Protein AF-A0A947FFE1-F1 (afdb_monomer)

Nearest PDB structures (foldseek):
  8z0g-assembly1_A  TM=6.236E-01  e=7.345E-01  Escherichia coli O157:H7
  5nhs-assembly2_B  TM=6.204E-01  e=1.479E+00  Xanthomonas albilineans GPE PC73
  4u2q-assembly1_C  TM=4.404E-01  e=2.777E+00  Rattus norvegicus
  4u1x-assembly1_B  TM=4.550E-01  e=5.214E+00  Rattus norvegicus
  4u1x-assembly1_A  TM=4.660E-01  e=9.127E+00  Rattus norvegicus

Solvent-accessible surface area (backbone atoms only — not comparable to full-atom values): 4309 Å² total; per-residue (Å²): 124,94,56,62,74,67,39,60,54,44,43,77,41,80,45,79,48,73,44,37,53,23,59,88,48,64,65,66,58,59,54,50,48,49,51,58,36,47,77,68,58,22,47,64,50,77,46,80,72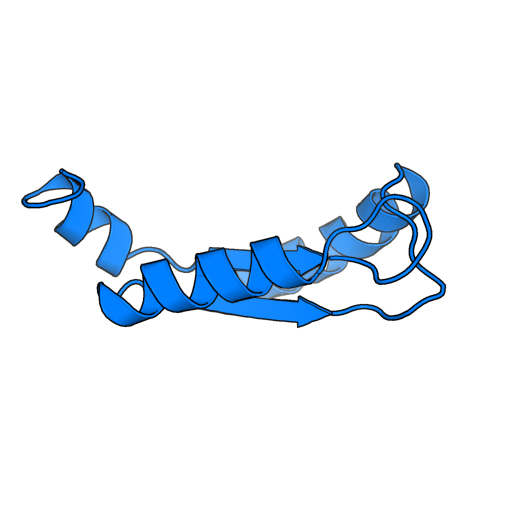,38,60,91,24,37,73,45,68,74,42,51,66,64,49,50,59,60,52,49,54,71,74,73,108

Radius of gyration: 13.88 Å; Cα contacts (8 Å, |Δi|>4): 87; chains: 1; bounding box: 31×18×37 Å

Structure (mmCIF, N/CA/C/O backbone):
data_AF-A0A947FFE1-F1
#
_entry.id   AF-A0A947FFE1-F1
#
loop_
_atom_site.group_PDB
_atom_site.id
_atom_site.type_symbol
_atom_site.label_atom_id
_atom_site.label_alt_id
_atom_site.label_comp_id
_atom_site.label_asym_id
_atom_site.label_entity_id
_atom_site.label_seq_id
_atom_site.pdbx_PDB_ins_code
_atom_site.Cartn_x
_atom_site.Cartn_y
_atom_site.Cartn_z
_atom_site.occupancy
_atom_site.B_iso_or_equiv
_atom_site.auth_seq_id
_atom_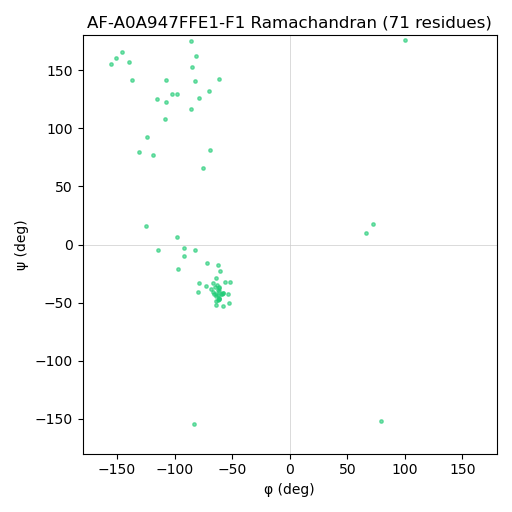site.auth_comp_id
_atom_site.auth_asym_id
_atom_site.auth_atom_id
_atom_site.pdbx_PDB_model_num
ATOM 1 N N . GLY A 1 1 ? 1.946 -0.571 24.291 1.00 61.31 1 GLY A N 1
ATOM 2 C CA . GLY A 1 1 ? 2.398 -0.582 22.890 1.00 61.31 1 GLY A CA 1
ATOM 3 C C . GLY A 1 1 ? 1.324 0.074 22.052 1.00 61.31 1 GLY A C 1
ATOM 4 O O . GLY A 1 1 ? 0.617 0.920 22.586 1.00 61.31 1 GLY A O 1
ATOM 5 N N . LEU A 1 2 ? 1.179 -0.308 20.779 1.00 68.31 2 LEU A N 1
ATOM 6 C CA . LEU A 1 2 ? -0.050 -0.059 20.008 1.00 68.31 2 LEU A CA 1
ATOM 7 C C . LEU A 1 2 ? -1.168 -0.941 20.584 1.00 68.31 2 LEU A C 1
ATOM 9 O O . LEU A 1 2 ? -1.412 -2.040 20.081 1.00 68.31 2 LEU A O 1
ATOM 13 N N . ASP A 1 3 ? -1.765 -0.470 21.677 1.00 82.62 3 ASP A N 1
ATOM 14 C CA . ASP A 1 3 ? -2.860 -1.089 22.424 1.00 82.62 3 ASP A CA 1
ATOM 15 C C . ASP A 1 3 ? -3.842 0.020 22.858 1.00 82.62 3 ASP A C 1
ATOM 17 O O . ASP A 1 3 ? -3.459 1.190 22.956 1.00 82.62 3 ASP A O 1
ATOM 21 N N . GLY A 1 4 ? -5.103 -0.332 23.127 1.00 90.31 4 GLY A N 1
ATOM 22 C CA . GLY A 1 4 ? -6.123 0.615 23.598 1.00 90.31 4 GLY A CA 1
ATOM 23 C C . GLY A 1 4 ? -6.743 1.481 22.487 1.00 90.31 4 GLY A C 1
ATOM 24 O O . GLY A 1 4 ? -6.778 1.048 21.334 1.00 90.31 4 GLY A O 1
ATOM 25 N N . PRO A 1 5 ? -7.215 2.708 22.790 1.00 95.00 5 PRO A N 1
ATOM 26 C CA . PRO A 1 5 ? -8.068 3.491 21.884 1.00 95.00 5 PRO A CA 1
ATOM 27 C C . PRO A 1 5 ? -7.478 3.744 20.491 1.00 95.00 5 PRO A C 1
ATOM 29 O O . PRO A 1 5 ? -8.196 3.804 19.498 1.00 95.00 5 PRO A O 1
ATOM 32 N N . MET A 1 6 ? -6.153 3.876 20.386 1.00 94.06 6 MET A N 1
ATOM 33 C CA . MET A 1 6 ? -5.497 4.060 19.090 1.00 94.06 6 MET A CA 1
ATOM 34 C C . MET A 1 6 ? -5.592 2.803 18.216 1.00 94.06 6 MET A C 1
ATOM 36 O O . MET A 1 6 ? -5.781 2.916 17.008 1.00 94.06 6 MET A O 1
ATOM 40 N N . LEU A 1 7 ? -5.478 1.613 18.814 1.00 95.88 7 LEU A N 1
ATOM 41 C CA . LEU A 1 7 ? -5.628 0.360 18.082 1.00 95.88 7 LEU A CA 1
ATOM 42 C C . LEU A 1 7 ? -7.069 0.184 17.592 1.00 95.88 7 LEU A C 1
ATOM 44 O O . LEU A 1 7 ? -7.261 -0.198 16.443 1.00 95.88 7 LEU A O 1
ATOM 48 N N . GLU A 1 8 ? -8.058 0.533 18.415 1.00 96.31 8 GLU A N 1
ATOM 49 C CA . GLU A 1 8 ? -9.474 0.507 18.020 1.00 96.31 8 GLU A CA 1
ATOM 50 C C . GLU A 1 8 ? -9.724 1.398 16.798 1.00 96.31 8 GLU A C 1
ATOM 52 O O . GLU A 1 8 ? -10.387 0.982 15.851 1.00 96.31 8 GLU A O 1
ATOM 57 N N . VAL A 1 9 ? -9.120 2.593 16.753 1.00 96.31 9 VAL A N 1
ATOM 58 C CA . VAL A 1 9 ? -9.191 3.452 15.562 1.00 96.31 9 VAL A CA 1
ATOM 59 C C . VAL A 1 9 ? -8.559 2.763 14.356 1.00 96.31 9 VAL A C 1
ATOM 61 O O . VAL A 1 9 ? -9.171 2.748 13.291 1.00 96.31 9 VAL A O 1
ATOM 64 N N . LEU A 1 10 ? -7.365 2.182 14.494 1.00 96.75 10 LEU A N 1
ATOM 65 C CA . LEU A 1 10 ? -6.686 1.509 13.382 1.00 96.75 10 LEU A CA 1
ATOM 66 C C . LEU A 1 10 ? -7.485 0.318 12.844 1.00 96.75 10 LEU A C 1
ATOM 68 O O . LEU A 1 10 ? -7.530 0.138 11.635 1.00 96.75 10 LEU A O 1
ATOM 72 N N . GLN A 1 11 ? -8.176 -0.435 13.700 1.00 97.56 11 GLN A N 1
ATOM 73 C CA . GLN A 1 11 ? -9.041 -1.550 13.290 1.00 97.56 11 GLN A CA 1
ATOM 74 C C . GLN A 1 11 ? -10.222 -1.108 12.404 1.00 97.56 11 GLN A C 1
ATOM 76 O O . GLN A 1 11 ? -10.788 -1.928 11.688 1.00 97.56 11 GLN A O 1
ATOM 81 N N . THR A 1 12 ? -10.563 0.187 12.399 1.00 97.69 12 THR A N 1
ATOM 82 C CA . THR A 1 12 ? -11.568 0.775 11.490 1.00 97.69 12 THR A CA 1
ATOM 83 C C . THR A 1 12 ? -10.979 1.326 10.186 1.00 97.69 12 THR A C 1
ATOM 85 O O . THR A 1 12 ? -11.719 1.827 9.339 1.00 97.69 12 THR A O 1
ATOM 88 N N . ARG A 1 13 ? -9.652 1.286 10.011 1.00 96.75 13 ARG A N 1
ATOM 89 C CA . ARG A 1 13 ? -8.952 1.802 8.826 1.00 96.75 13 ARG A CA 1
ATOM 90 C C . ARG A 1 13 ? -8.439 0.659 7.971 1.00 96.75 13 ARG A C 1
ATOM 92 O O . ARG A 1 13 ? -7.928 -0.324 8.490 1.00 96.75 13 ARG A O 1
ATOM 99 N N . PHE A 1 14 ? -8.524 0.836 6.659 1.00 97.19 14 PHE A N 1
ATOM 100 C CA . PHE A 1 14 ? -7.979 -0.101 5.690 1.00 97.19 14 PHE A CA 1
ATOM 101 C C . PHE A 1 14 ? -6.604 0.364 5.206 1.00 97.19 14 PHE A C 1
ATOM 103 O O . PHE A 1 14 ? -6.446 1.521 4.816 1.00 97.19 14 PHE A O 1
ATOM 110 N N . PHE A 1 15 ? -5.616 -0.530 5.241 1.00 97.50 15 PHE A N 1
ATOM 111 C CA . PHE A 1 15 ? -4.252 -0.263 4.778 1.00 97.50 15 PHE A CA 1
ATOM 112 C C . PHE A 1 15 ? -3.982 -0.998 3.463 1.00 97.50 15 PHE A C 1
ATOM 114 O O . PHE A 1 15 ? -4.054 -2.223 3.415 1.00 97.50 15 PHE A O 1
ATOM 121 N N . VAL A 1 16 ? -3.610 -0.266 2.414 1.00 97.81 16 VAL A N 1
ATOM 122 C CA . VAL A 1 16 ? -3.103 -0.851 1.163 1.00 97.81 16 VAL A CA 1
ATOM 123 C C . VAL A 1 16 ? -1.587 -0.704 1.140 1.00 97.81 16 VAL A C 1
ATOM 125 O O . VAL A 1 16 ? -1.065 0.385 1.378 1.00 97.81 16 VAL A O 1
ATOM 128 N N . LEU A 1 17 ? -0.884 -1.805 0.879 1.00 98.00 17 LEU A N 1
ATOM 129 C CA . LEU A 1 17 ? 0.577 -1.894 0.862 1.00 98.00 17 LEU A CA 1
ATOM 130 C C . LEU A 1 17 ? 1.055 -2.316 -0.538 1.00 98.00 17 LEU A C 1
ATOM 132 O O . LEU A 1 17 ? 1.378 -3.491 -0.749 1.00 98.00 17 LEU A O 1
ATOM 136 N N . PRO A 1 18 ? 1.071 -1.389 -1.512 1.00 97.56 18 PRO A N 1
ATOM 137 C CA . PRO A 1 18 ? 1.586 -1.671 -2.840 1.00 97.56 18 PRO A CA 1
ATOM 138 C C . PRO A 1 18 ? 3.109 -1.542 -2.874 1.00 97.56 18 PRO A C 1
ATOM 140 O O . PRO A 1 18 ? 3.672 -0.642 -2.249 1.00 97.56 18 PRO A O 1
ATOM 143 N N . PHE A 1 19 ? 3.785 -2.430 -3.600 1.00 97.31 19 PHE A N 1
ATOM 144 C CA . PHE A 1 19 ? 5.239 -2.360 -3.766 1.00 97.31 19 PHE A CA 1
ATOM 145 C C . PHE A 1 19 ? 5.700 -3.050 -5.060 1.00 97.31 19 PHE A C 1
ATOM 147 O O . PHE A 1 19 ? 5.013 -3.927 -5.597 1.00 97.31 19 PHE A O 1
ATOM 154 N N . GLY A 1 20 ? 6.862 -2.647 -5.577 1.00 97.56 20 GLY A N 1
ATOM 155 C CA . GLY A 1 20 ? 7.506 -3.292 -6.720 1.00 97.56 20 GLY A CA 1
ATOM 156 C C . GLY A 1 20 ? 8.374 -4.489 -6.313 1.00 97.56 20 GLY A C 1
ATOM 157 O O . GLY A 1 20 ? 8.566 -4.778 -5.140 1.00 97.56 20 GLY A O 1
ATOM 158 N N . GLN A 1 21 ? 8.939 -5.225 -7.264 1.00 97.38 21 GLN A N 1
ATOM 159 C CA . GLN A 1 21 ? 9.921 -6.290 -6.978 1.00 97.38 21 GLN A CA 1
ATOM 160 C C . GLN A 1 21 ? 11.236 -6.092 -7.742 1.00 97.38 21 GLN A C 1
ATOM 162 O O . GLN A 1 21 ? 12.008 -7.042 -7.902 1.00 97.38 21 GLN A O 1
ATOM 167 N N . GLY A 1 22 ? 11.450 -4.883 -8.259 1.00 96.75 22 GLY A N 1
ATOM 168 C CA . GLY A 1 22 ? 12.652 -4.463 -8.956 1.00 96.75 22 GLY A CA 1
ATOM 169 C C . GLY A 1 22 ? 13.761 -4.021 -8.004 1.00 96.75 22 GLY A C 1
ATOM 170 O O . GLY A 1 22 ? 13.869 -4.455 -6.855 1.00 96.75 22 GLY A O 1
ATOM 171 N N . ARG A 1 23 ? 14.640 -3.156 -8.499 1.00 97.75 23 ARG A N 1
ATOM 172 C CA . ARG 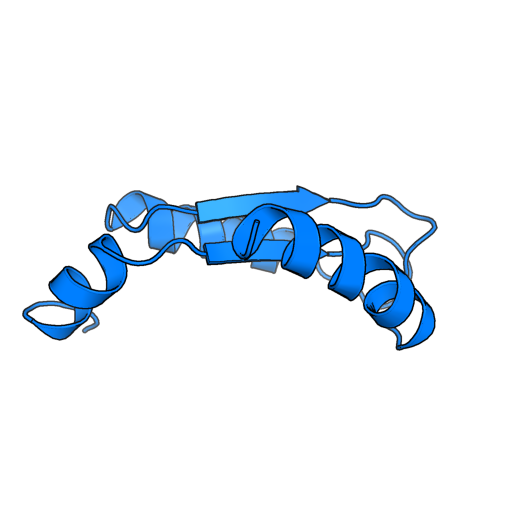A 1 23 ? 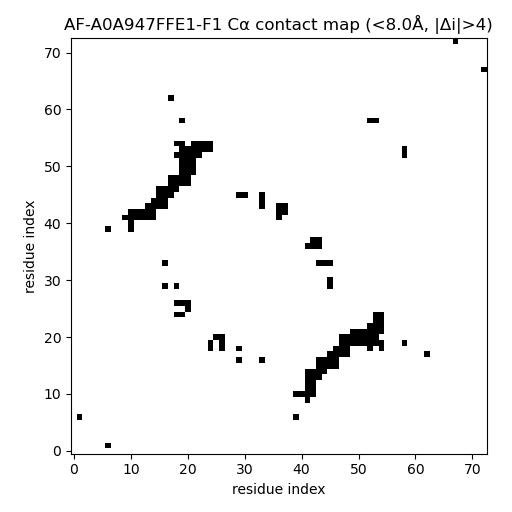15.785 -2.629 -7.759 1.00 97.75 23 ARG A CA 1
ATOM 173 C C . ARG A 1 23 ? 15.329 -1.852 -6.529 1.00 97.75 23 ARG A C 1
ATOM 175 O O . ARG A 1 23 ? 14.362 -1.094 -6.572 1.00 97.75 23 ARG A O 1
ATOM 182 N N . TRP A 1 24 ? 16.112 -2.008 -5.464 1.00 96.88 24 TRP A N 1
ATOM 183 C CA . TRP A 1 24 ? 15.986 -1.267 -4.203 1.00 96.88 24 TRP A CA 1
ATOM 184 C C . TRP A 1 24 ? 14.714 -1.554 -3.398 1.00 96.88 24 TRP A C 1
ATOM 186 O O . TRP A 1 24 ? 14.476 -0.897 -2.391 1.00 96.88 24 TRP A O 1
ATOM 196 N N . GLU A 1 25 ? 13.943 -2.566 -3.792 1.00 97.38 25 GLU A N 1
ATOM 197 C CA . GLU A 1 25 ? 12.799 -3.043 -3.025 1.00 97.38 25 GLU A CA 1
ATOM 198 C C . GLU A 1 25 ? 13.212 -4.049 -1.947 1.00 97.38 25 GLU A C 1
ATOM 200 O O . GLU A 1 25 ? 14.183 -4.799 -2.092 1.00 97.38 25 GLU A O 1
ATOM 205 N N . ASN A 1 26 ? 12.420 -4.108 -0.876 1.00 97.00 26 ASN A N 1
ATOM 206 C CA . ASN A 1 26 ? 12.510 -5.164 0.130 1.00 97.00 26 ASN A CA 1
ATOM 207 C C . ASN A 1 26 ? 11.118 -5.757 0.424 1.00 97.00 26 ASN A C 1
ATOM 209 O O . ASN A 1 26 ? 10.495 -5.411 1.433 1.00 97.00 26 ASN A O 1
ATOM 213 N N . PRO A 1 27 ? 10.619 -6.663 -0.443 1.00 96.12 27 PRO A N 1
ATOM 214 C CA . PRO A 1 27 ? 9.271 -7.226 -0.347 1.00 96.12 27 PRO A CA 1
ATOM 215 C C . PRO A 1 27 ? 8.900 -7.812 1.017 1.00 96.12 27 PRO A C 1
ATOM 217 O O . PRO A 1 27 ? 7.731 -7.770 1.402 1.00 96.12 27 PRO A O 1
ATOM 220 N N . SER A 1 28 ? 9.866 -8.372 1.755 1.00 97.69 28 SER A N 1
ATOM 221 C CA . SER A 1 28 ? 9.581 -9.013 3.042 1.00 97.69 28 SER A CA 1
ATOM 222 C C . SER A 1 28 ? 9.055 -8.033 4.085 1.00 97.69 28 SER A C 1
ATOM 224 O O . SER A 1 28 ? 8.275 -8.440 4.940 1.00 97.69 28 SER A O 1
ATOM 226 N N . GLU A 1 29 ? 9.427 -6.752 4.017 1.00 97.75 29 GLU A N 1
ATOM 227 C CA . GLU A 1 29 ? 8.977 -5.764 5.003 1.00 97.75 29 GLU A CA 1
ATOM 228 C C . GLU A 1 29 ? 7.496 -5.405 4.825 1.00 97.75 29 GLU A C 1
ATOM 230 O O . GLU A 1 29 ? 6.783 -5.263 5.819 1.00 97.75 29 GLU A O 1
ATOM 235 N N . SER A 1 30 ? 6.996 -5.349 3.584 1.00 97.69 30 SER A N 1
ATOM 236 C CA . SER A 1 30 ? 5.567 -5.143 3.300 1.00 97.69 30 SER A CA 1
ATOM 237 C C . SER A 1 30 ? 4.718 -6.306 3.815 1.00 97.69 30 SER A C 1
ATOM 239 O O . SER A 1 30 ? 3.706 -6.090 4.483 1.00 97.69 30 SER A O 1
ATOM 241 N N . TRP A 1 31 ? 5.161 -7.545 3.581 1.00 98.19 31 TRP A N 1
ATOM 242 C CA . TRP A 1 31 ? 4.489 -8.738 4.108 1.00 98.19 31 TRP A CA 1
ATOM 243 C C . TRP A 1 31 ? 4.547 -8.806 5.634 1.00 98.19 31 TRP A C 1
ATOM 245 O O . TRP A 1 31 ? 3.529 -9.047 6.278 1.00 98.19 31 TRP A O 1
ATOM 255 N N . ARG A 1 32 ? 5.700 -8.499 6.236 1.00 98.44 32 ARG A N 1
ATOM 256 C CA . ARG A 1 32 ? 5.845 -8.445 7.694 1.00 98.44 32 ARG A CA 1
ATOM 257 C C . ARG A 1 32 ? 4.932 -7.389 8.322 1.00 9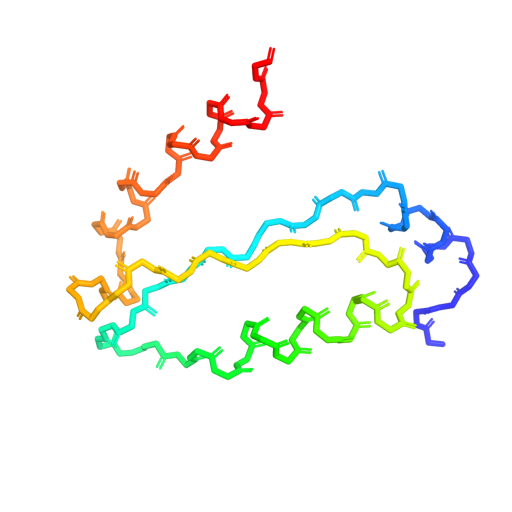8.44 32 ARG A C 1
ATOM 259 O O . ARG A 1 32 ? 4.348 -7.635 9.375 1.00 98.44 32 ARG A O 1
ATOM 266 N N . MET A 1 33 ? 4.787 -6.222 7.694 1.00 97.69 33 MET A N 1
ATOM 267 C CA . MET A 1 33 ? 3.836 -5.200 8.139 1.00 97.69 33 MET A CA 1
ATOM 268 C C . MET A 1 33 ? 2.397 -5.732 8.085 1.00 97.69 33 MET A C 1
ATOM 270 O O . MET A 1 33 ? 1.664 -5.606 9.066 1.00 97.69 33 MET A O 1
ATOM 274 N N . ALA A 1 34 ? 2.009 -6.366 6.978 1.00 98.31 34 ALA A N 1
ATOM 275 C CA . ALA A 1 34 ? 0.684 -6.958 6.809 1.00 98.31 34 ALA A CA 1
ATOM 276 C C . ALA A 1 34 ? 0.366 -8.019 7.873 1.00 98.31 34 ALA A C 1
ATOM 278 O O . ALA A 1 34 ? -0.724 -8.011 8.447 1.00 98.31 34 ALA A O 1
ATOM 279 N N . GLU A 1 35 ? 1.334 -8.880 8.199 1.00 98.31 35 GLU A N 1
ATOM 280 C CA . GLU A 1 35 ? 1.218 -9.874 9.270 1.00 98.31 35 GLU A CA 1
ATOM 281 C C . GLU A 1 35 ? 0.999 -9.216 10.639 1.00 98.31 35 GLU A C 1
ATOM 283 O O . GLU A 1 35 ? 0.102 -9.619 11.381 1.00 98.31 35 GLU A O 1
ATOM 288 N N . VAL A 1 36 ? 1.769 -8.172 10.971 1.00 97.12 36 VAL A N 1
ATOM 289 C CA . VAL A 1 36 ? 1.629 -7.443 12.244 1.00 97.12 36 VAL A CA 1
ATOM 290 C C . VAL A 1 36 ? 0.273 -6.740 12.346 1.00 97.12 36 VAL A C 1
ATOM 292 O O . VAL A 1 36 ? -0.364 -6.788 13.402 1.00 97.12 36 VAL A O 1
ATOM 295 N N . LEU A 1 37 ? -0.183 -6.099 11.266 1.00 97.25 37 LEU A N 1
ATOM 296 C CA . LEU A 1 37 ? -1.496 -5.452 11.199 1.00 97.25 37 LEU A CA 1
ATOM 297 C C . LEU A 1 37 ? -2.623 -6.484 11.327 1.00 97.25 37 LEU A C 1
ATOM 299 O O . LEU A 1 37 ? -3.514 -6.328 12.165 1.00 97.25 37 LEU A O 1
ATOM 303 N N . GLY A 1 38 ? -2.542 -7.576 10.564 1.00 97.50 38 GLY A N 1
ATOM 304 C CA . GLY A 1 38 ? -3.524 -8.658 10.569 1.00 97.50 38 GLY A CA 1
ATOM 305 C C . GLY A 1 38 ? -3.631 -9.352 11.927 1.00 97.50 38 GLY A C 1
ATOM 306 O O . GLY A 1 38 ? -4.735 -9.541 12.432 1.00 97.50 38 GLY A O 1
ATOM 307 N N . ALA A 1 39 ? -2.501 -9.631 12.585 1.00 97.44 39 ALA A N 1
ATOM 308 C CA . ALA A 1 39 ? -2.471 -10.199 13.937 1.00 97.44 39 ALA A CA 1
ATOM 309 C C . ALA A 1 39 ? -3.150 -9.299 14.987 1.00 97.44 39 ALA A C 1
ATOM 311 O O . ALA A 1 39 ? -3.581 -9.778 16.035 1.00 97.44 39 ALA A O 1
ATOM 312 N N . LYS A 1 40 ? -3.261 -7.995 14.708 1.00 96.81 40 LYS A N 1
ATOM 313 C CA . LYS A 1 40 ? -3.954 -7.008 15.545 1.00 96.81 40 LYS A CA 1
ATOM 314 C C . LYS A 1 40 ? -5.382 -6.700 15.073 1.00 96.81 40 LYS A C 1
ATOM 316 O O . LYS A 1 40 ? -6.023 -5.815 15.638 1.00 96.81 40 LYS A O 1
ATOM 321 N N . GLY A 1 41 ? -5.895 -7.413 14.070 1.00 97.19 41 GLY A N 1
ATOM 322 C CA . GLY A 1 41 ? -7.234 -7.203 13.515 1.00 97.19 41 GLY A CA 1
ATOM 323 C C . GLY A 1 41 ? -7.375 -5.929 12.677 1.00 97.19 41 GLY A C 1
ATOM 324 O O . GLY A 1 41 ? -8.493 -5.477 12.459 1.00 97.19 41 GLY A O 1
ATOM 325 N N . VAL A 1 42 ? -6.266 -5.329 12.230 1.00 98.06 42 VAL A N 1
ATOM 326 C CA . VAL A 1 42 ? -6.286 -4.160 11.342 1.00 98.06 42 VAL A CA 1
ATOM 327 C C . VAL A 1 42 ? -6.386 -4.643 9.891 1.00 98.06 42 VAL A C 1
ATOM 329 O O . VAL A 1 42 ? -5.473 -5.336 9.422 1.00 98.06 42 VAL A O 1
ATOM 332 N N . PRO A 1 43 ? -7.472 -4.313 9.168 1.00 98.25 43 PRO A N 1
ATOM 333 C CA . PRO A 1 43 ? -7.689 -4.835 7.829 1.00 98.25 43 PRO A CA 1
ATOM 334 C C . PRO A 1 43 ? -6.686 -4.217 6.849 1.00 98.25 43 PRO A C 1
ATOM 336 O O . PRO A 1 43 ? -6.452 -3.007 6.835 1.00 98.25 43 PRO A O 1
ATOM 339 N N . ASN A 1 44 ? -6.061 -5.066 6.038 1.00 98.50 44 ASN A N 1
ATOM 340 C CA . ASN A 1 44 ? -5.029 -4.645 5.103 1.00 98.50 44 ASN A CA 1
ATOM 341 C C . ASN A 1 44 ? -4.972 -5.545 3.862 1.00 98.50 44 ASN A C 1
ATOM 343 O O . ASN A 1 44 ? -5.479 -6.669 3.879 1.00 98.50 44 ASN A O 1
ATOM 347 N N . ARG A 1 45 ? -4.359 -5.031 2.793 1.00 98.06 45 ARG A N 1
ATOM 348 C CA . ARG A 1 45 ? -4.099 -5.733 1.531 1.00 98.06 45 ARG A CA 1
ATOM 349 C C . ARG A 1 45 ? -2.682 -5.425 1.057 1.00 98.06 45 ARG A C 1
ATOM 351 O O . ARG A 1 45 ? -2.214 -4.296 1.185 1.00 98.06 45 ARG A O 1
ATOM 358 N N . VAL A 1 46 ? -2.021 -6.433 0.501 1.00 98.44 46 VAL A N 1
ATOM 359 C CA . VAL A 1 46 ? -0.670 -6.339 -0.053 1.00 98.44 46 VAL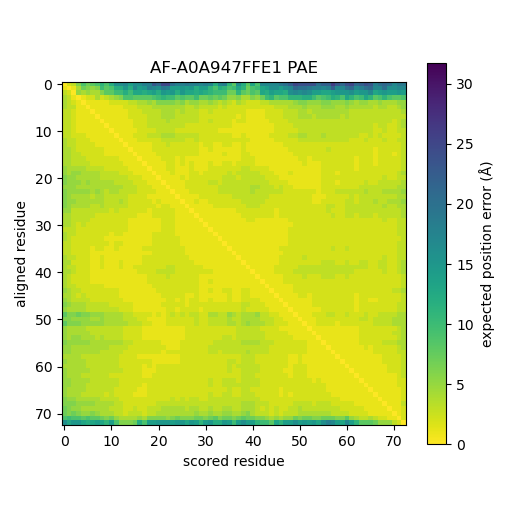 A CA 1
ATOM 360 C C . VAL A 1 46 ? -0.735 -6.586 -1.553 1.00 98.44 46 VAL A C 1
ATOM 362 O O . VAL A 1 46 ? -1.204 -7.644 -1.966 1.00 98.44 46 VAL A O 1
ATOM 365 N N . ASP A 1 47 ? -0.217 -5.644 -2.341 1.00 98.06 47 ASP A N 1
ATOM 366 C CA . ASP A 1 47 ? -0.332 -5.659 -3.802 1.00 98.06 47 ASP A CA 1
ATOM 367 C C . ASP A 1 47 ? 1.066 -5.607 -4.462 1.00 98.06 47 ASP A C 1
ATOM 369 O O . ASP A 1 47 ? 1.622 -4.524 -4.672 1.00 98.06 47 ASP A O 1
ATOM 373 N N . PRO A 1 48 ? 1.681 -6.765 -4.778 1.00 97.50 48 PRO A N 1
ATOM 374 C CA . PRO A 1 48 ? 2.976 -6.822 -5.454 1.00 97.50 48 PRO A CA 1
ATOM 375 C C . PRO A 1 48 ? 2.841 -6.584 -6.966 1.00 97.50 48 PRO A C 1
ATOM 377 O O . PRO A 1 48 ? 2.121 -7.309 -7.650 1.00 97.50 48 PRO A O 1
ATOM 380 N N . TRP A 1 49 ? 3.584 -5.615 -7.506 1.00 97.12 49 TRP A N 1
ATOM 381 C CA . TRP A 1 49 ? 3.499 -5.223 -8.925 1.00 97.12 49 TRP A CA 1
ATOM 382 C C . TRP A 1 49 ? 4.478 -5.940 -9.862 1.00 97.12 49 TRP A C 1
ATOM 384 O O . TRP A 1 49 ? 4.342 -5.868 -11.080 1.00 97.12 49 TRP A O 1
ATOM 394 N N . GLY A 1 50 ? 5.440 -6.688 -9.322 1.00 96.81 50 GLY A N 1
ATOM 395 C CA . GLY A 1 50 ? 6.376 -7.477 -10.127 1.00 96.81 50 GLY A CA 1
ATOM 396 C C . GLY A 1 50 ? 7.748 -6.833 -10.311 1.00 96.81 50 GLY A C 1
ATOM 397 O O . GLY A 1 50 ? 8.027 -5.733 -9.837 1.00 96.81 50 GLY A O 1
ATOM 398 N N . LYS A 1 51 ? 8.646 -7.570 -10.972 1.00 97.25 51 LYS A N 1
ATOM 399 C CA . LYS A 1 51 ? 10.088 -7.264 -11.036 1.00 97.25 51 LYS A CA 1
ATOM 400 C C . LYS A 1 51 ? 10.452 -6.056 -11.896 1.00 97.25 51 LYS A C 1
ATOM 402 O O . LYS A 1 51 ? 11.563 -5.557 -11.767 1.00 97.25 51 LYS A O 1
ATOM 407 N N . ASP A 1 52 ? 9.530 -5.599 -12.736 1.00 97.62 52 ASP A N 1
ATOM 408 C CA . ASP A 1 52 ? 9.741 -4.450 -13.622 1.00 97.62 52 ASP A CA 1
ATOM 409 C C . ASP A 1 52 ? 9.520 -3.102 -12.909 1.00 97.62 52 ASP A C 1
ATOM 411 O O . ASP A 1 52 ? 9.778 -2.046 -13.480 1.00 97.62 52 ASP A O 1
ATOM 415 N N . TYR A 1 53 ? 9.081 -3.137 -11.647 1.00 98.06 53 TYR A N 1
ATOM 416 C CA . TYR A 1 53 ? 8.803 -1.959 -10.836 1.00 98.06 53 TYR A CA 1
ATOM 417 C C . TYR A 1 53 ? 9.866 -1.795 -9.747 1.00 98.06 53 TYR A C 1
ATOM 419 O O . TYR A 1 53 ? 9.916 -2.561 -8.783 1.00 98.06 53 TYR A O 1
ATOM 427 N N . ASP A 1 54 ? 10.729 -0.796 -9.926 1.00 98.19 54 ASP A N 1
ATOM 428 C CA . ASP A 1 54 ? 11.770 -0.401 -8.972 1.00 98.19 54 ASP A CA 1
ATOM 429 C C . ASP A 1 54 ? 11.194 0.487 -7.852 1.00 98.19 54 ASP A C 1
ATOM 431 O O . ASP A 1 54 ? 10.145 1.114 -8.029 1.00 98.19 54 ASP A O 1
ATOM 435 N N . HIS A 1 55 ? 11.927 0.624 -6.741 1.00 97.56 55 HIS A N 1
ATOM 436 C CA . HIS A 1 55 ? 11.620 1.583 -5.671 1.00 97.56 55 HIS A CA 1
ATOM 437 C C . HIS A 1 55 ? 11.991 3.023 -6.086 1.00 97.56 55 HIS A C 1
ATOM 439 O O . HIS A 1 55 ? 12.932 3.622 -5.559 1.00 97.56 55 HIS A O 1
ATOM 445 N N . ASP A 1 56 ? 11.299 3.556 -7.095 1.00 97.62 56 ASP A N 1
ATOM 446 C CA . ASP A 1 56 ? 11.576 4.867 -7.687 1.00 97.62 56 ASP A CA 1
ATOM 447 C C . ASP A 1 56 ? 10.290 5.575 -8.153 1.00 97.62 56 ASP A C 1
ATOM 449 O O . ASP A 1 56 ? 9.215 4.987 -8.289 1.00 97.62 56 ASP A O 1
ATOM 453 N N . TRP A 1 57 ? 10.409 6.870 -8.433 1.00 97.62 57 TRP A N 1
ATOM 454 C CA . TRP A 1 57 ? 9.303 7.754 -8.783 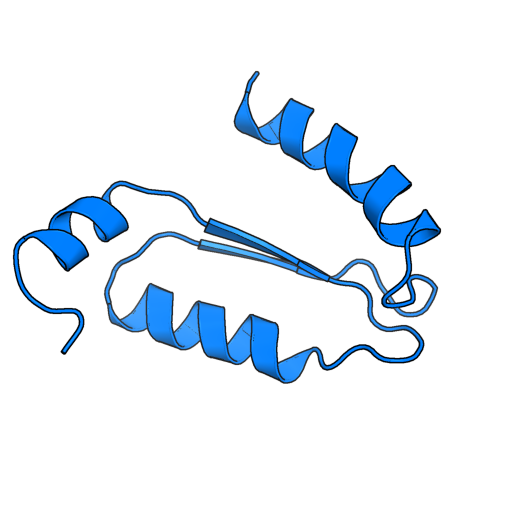1.00 97.62 57 TRP A CA 1
ATOM 455 C C . TRP A 1 57 ? 8.416 7.277 -9.950 1.00 97.62 57 TRP A C 1
ATOM 457 O O . TRP A 1 57 ? 7.193 7.398 -9.826 1.00 97.62 57 TRP A O 1
ATOM 467 N N . PRO A 1 58 ? 8.944 6.743 -11.074 1.00 97.75 58 PRO A N 1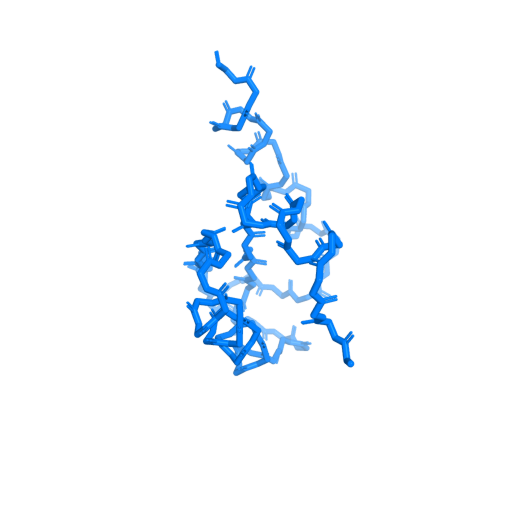
ATOM 468 C CA . PRO A 1 58 ? 8.100 6.284 -12.178 1.00 97.75 58 PRO A CA 1
ATOM 469 C C . PRO A 1 58 ? 7.089 5.211 -11.755 1.00 97.75 58 PRO A C 1
ATOM 471 O O . PRO A 1 58 ? 5.921 5.314 -12.124 1.00 97.75 58 PRO A O 1
ATOM 474 N N . THR A 1 59 ? 7.514 4.258 -10.918 1.00 98.00 59 THR A N 1
ATOM 475 C CA . THR A 1 59 ? 6.653 3.218 -10.340 1.00 98.00 59 THR A CA 1
ATOM 476 C C . THR A 1 59 ? 5.500 3.841 -9.557 1.00 98.00 59 THR A C 1
ATOM 478 O O . THR A 1 59 ? 4.334 3.555 -9.819 1.00 98.00 59 THR A O 1
ATOM 481 N N . TRP A 1 60 ? 5.798 4.748 -8.622 1.00 97.50 60 TRP A N 1
ATOM 482 C CA . TRP A 1 60 ? 4.764 5.345 -7.769 1.00 97.50 60 TRP A CA 1
ATOM 483 C C . TRP A 1 60 ? 3.790 6.226 -8.547 1.00 97.50 60 TRP A C 1
ATOM 485 O O . TRP A 1 60 ? 2.606 6.280 -8.213 1.00 97.50 60 TRP A O 1
ATOM 495 N N . ARG A 1 61 ? 4.267 6.893 -9.603 1.00 98.12 61 ARG A N 1
ATOM 496 C CA . ARG A 1 61 ? 3.424 7.696 -10.493 1.00 98.12 61 ARG A CA 1
ATOM 497 C C . ARG A 1 61 ? 2.383 6.848 -11.230 1.00 98.12 61 ARG A C 1
ATOM 499 O O . ARG A 1 61 ? 1.291 7.349 -11.482 1.00 98.12 61 ARG A O 1
ATOM 506 N N . GLU A 1 62 ? 2.718 5.612 -11.586 1.00 98.00 62 GLU A N 1
ATOM 507 C CA . GLU A 1 62 ? 1.793 4.668 -12.223 1.00 98.00 62 GLU A CA 1
ATOM 508 C C . GLU A 1 62 ? 0.852 4.015 -11.202 1.00 98.00 62 GLU A C 1
ATOM 510 O O . GLU A 1 62 ? -0.348 3.913 -11.445 1.00 98.00 62 GLU A O 1
ATOM 515 N N . MET A 1 63 ? 1.377 3.648 -10.029 1.00 97.56 63 MET A N 1
ATOM 516 C CA . MET A 1 63 ? 0.612 3.024 -8.944 1.00 97.56 63 MET A CA 1
ATOM 517 C C . MET A 1 63 ? -0.478 3.923 -8.365 1.00 97.56 63 MET A C 1
ATOM 519 O O . MET A 1 63 ? -1.624 3.499 -8.225 1.00 97.56 63 MET A O 1
ATOM 523 N N . LEU A 1 64 ? -0.120 5.152 -7.982 1.00 96.69 64 LEU A N 1
ATOM 524 C CA . LEU A 1 64 ? -0.979 6.024 -7.182 1.00 96.69 64 LEU A CA 1
ATOM 525 C C . LEU A 1 64 ? -2.396 6.228 -7.754 1.00 96.69 64 LEU A C 1
ATOM 527 O O . LEU A 1 64 ? -3.340 6.056 -6.982 1.00 96.69 64 LEU A O 1
ATOM 531 N N . PRO A 1 65 ? -2.596 6.578 -9.043 1.00 97.38 65 PRO A N 1
ATOM 532 C CA . PRO A 1 65 ? -3.943 6.808 -9.562 1.00 97.38 65 PRO A CA 1
ATOM 533 C C . PRO A 1 65 ? -4.835 5.564 -9.469 1.00 97.38 65 PRO A C 1
ATOM 535 O O . PRO A 1 65 ? -5.991 5.705 -9.093 1.00 97.38 65 PRO A O 1
ATOM 538 N N . LEU A 1 66 ? -4.300 4.357 -9.700 1.00 97.12 66 LEU A N 1
ATOM 539 C CA . LEU A 1 66 ? -5.090 3.121 -9.618 1.00 97.12 66 LEU A CA 1
ATOM 540 C C . LEU A 1 66 ? -5.646 2.887 -8.208 1.00 97.12 66 LEU A C 1
ATOM 542 O O . LEU A 1 66 ? -6.784 2.454 -8.055 1.00 97.12 66 LEU A O 1
ATOM 546 N N . TYR A 1 67 ? -4.859 3.195 -7.174 1.00 96.88 67 TYR A N 1
ATOM 547 C CA . TYR A 1 67 ? -5.303 3.045 -5.788 1.00 96.88 67 TYR A CA 1
ATOM 548 C C . TYR A 1 67 ? -6.204 4.174 -5.319 1.00 96.88 67 TYR A C 1
ATOM 550 O O . TYR A 1 67 ? -7.085 3.934 -4.501 1.00 96.88 67 TYR A O 1
ATOM 558 N N . LEU A 1 68 ? -5.995 5.400 -5.804 1.00 95.62 68 LEU A N 1
ATOM 559 C CA . LEU A 1 68 ? -6.939 6.477 -5.527 1.00 95.62 68 LEU A CA 1
ATOM 560 C C . LEU A 1 68 ? -8.303 6.124 -6.116 1.00 95.62 68 LEU A C 1
ATOM 562 O O . LEU A 1 68 ? -9.279 6.168 -5.379 1.00 95.62 68 LEU A O 1
ATOM 566 N N . ASP A 1 69 ? -8.350 5.683 -7.373 1.00 96.25 69 ASP A N 1
ATOM 567 C CA . ASP A 1 69 ? -9.589 5.257 -8.026 1.00 96.25 69 ASP A CA 1
ATOM 568 C C . ASP A 1 69 ? -10.260 4.084 -7.281 1.00 96.25 69 ASP A C 1
ATOM 570 O O . ASP A 1 69 ? -11.463 4.128 -7.059 1.00 96.25 69 ASP A O 1
ATOM 574 N N . ASP A 1 70 ? -9.504 3.073 -6.830 1.00 94.81 70 ASP A N 1
ATOM 575 C CA . ASP A 1 70 ? -10.031 1.932 -6.049 1.00 94.81 70 ASP A CA 1
ATOM 576 C C . ASP A 1 70 ? -10.583 2.343 -4.669 1.00 94.81 70 ASP A C 1
ATOM 578 O O . ASP A 1 70 ? -11.563 1.775 -4.193 1.00 94.81 70 ASP A O 1
ATOM 582 N N . LEU A 1 71 ? -9.952 3.315 -3.999 1.00 92.56 71 LEU A N 1
ATOM 583 C CA . LEU A 1 71 ? -10.246 3.645 -2.597 1.00 92.56 71 LEU A CA 1
ATOM 584 C C . LEU A 1 71 ? -11.214 4.816 -2.404 1.00 92.56 71 LEU A C 1
ATOM 586 O O . LEU A 1 71 ? -11.755 4.964 -1.306 1.00 92.56 71 LEU A O 1
ATOM 590 N N . VAL A 1 72 ? -11.374 5.683 -3.407 1.00 91.25 72 VAL A N 1
ATOM 591 C CA . VAL A 1 72 ? -12.209 6.896 -3.303 1.00 91.25 72 VAL A CA 1
ATOM 592 C C . VAL A 1 72 ? -13.439 6.886 -4.208 1.00 91.25 72 VAL A C 1
ATOM 594 O O . VAL A 1 72 ? -14.231 7.828 -4.125 1.00 91.25 72 VAL A O 1
ATOM 597 N N . ALA A 1 73 ? -13.589 5.868 -5.059 1.00 75.62 73 ALA A N 1
ATOM 598 C CA . ALA A 1 73 ? -14.817 5.626 -5.816 1.00 75.62 73 ALA A CA 1
ATOM 599 C C . ALA A 1 73 ? -15.964 5.163 -4.905 1.00 75.62 73 ALA A C 1
ATOM 601 O O . ALA A 1 73 ? -17.111 5.593 -5.172 1.00 75.62 73 ALA A O 1
#

Secondary structure (DSSP, 8-state):
---SHHHHHHHTS-EEEEE-SSTT--HHHHHHHHHHHHHTT--EEEEE--TT--SSHHHHHHHHHHHHHHHH-

Sequence (73 aa):
GLDGPMLEVLQTRFFVLPFGQGRWENPSESWRMAEVLGAKGVPNRVDPWGKDYDHDWPTWREMLPLYLDDLVA

pLDDT: mean 95.67, std 6.18, ran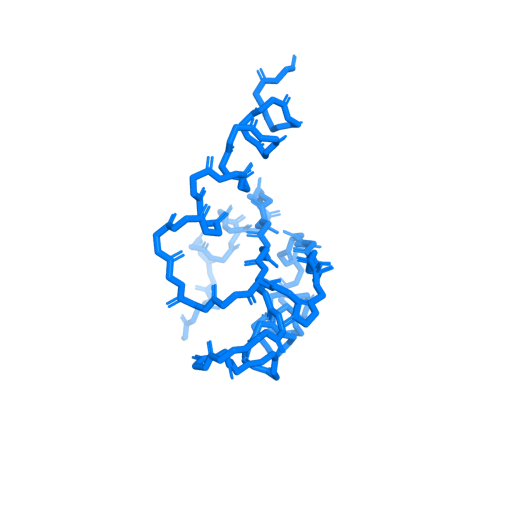ge [61.31, 98.5]

Mean predicted aligned error: 2.9 Å

Foldseek 3Di:
DCDPPNLVVQLVDEEEAEDEQAPPDDLVVSVVVCVVCVVSNRHYDYHYPYHVAYPDDVNCVVVVVVVCVVPVD